Protein 4LOW (pdb70)

InterPro domains:
  IPR001533 Pterin 4 alpha carbinolamine dehydratase [PF01329] (6-83)
  IPR036428 Pterin 4 alpha carbinolamine dehydratase superfamily [G3DSA:3.30.1360.20] (1-88)
  IPR036428 Pterin 4 alpha carbinolamine dehydratase superfamily [SSF55248] (7-84)

Solvent-accessible surface area: 9037 Å² total; per-residue (Å²): 198,91,111,24,133,78,99,34,150,103,58,51,202,103,43,40,3,54,3,111,0,30,17,56,41,65,73,100,1,24,63,6,9,75,32,2,14,57,12,4,94,140,38,55,62,60,10,81,28,10,46,20,8,52,56,59,0,12,0,22,8,69,34,105,106,29,22,132,62,10,101,56,6,4,58,113,0,21,50,69,15,70,22,152,208,116,170,73,69,93,38,136,125,74,45,103,108,60,53,30,39,12,128,9,73,36,69,42,52,69,99,1,25,61,11,6,74,37,2,15,54,10,4,87,123,45,54,76,63,10,98,32,12,29,17,5,56,58,45,0,24,0,20,10,62,53,124,70,143,54,23,150,59,10,5,59,113,0,16,74,76,41,84

B-factor: mean 32.36, std 14.49, range [13.88, 174.0]

CATH classification: 3.30.1360.20

Nearest PDB structures (foldseek):
  4low-assembly1_A  TM=1.012E+00  e=1.064E-17  Thiomonas intermedia K12
  4low-assembly1_B  TM=9.644E-01  e=1.861E-14  Thiomonas intermedia K12
  3tvi-assembly4_H  TM=6.546E-01  e=4.244E-02  Clostridium acetobutylicum
  3tvi-assembly2_C  TM=6.840E-01  e=8.316E-02  Clostridium acetobutylicum
  3ab4-assembly1_B  TM=6.195E-01  e=6.354E-02  Corynebacterium glutamicum

Foldseek 3Di:
DFDLADAFDWDDDQTKTKDKDFADFLVLVVQLVVVLVVLCVVLVADFPDWDDDSTMIMTIHGPCVVDDVRVVSVVVSSVSNPHD/DDDFDAFDWDDPQTKTKDKAWADFQVLVVVLVVVLVVLCVVVVQDFPDWDDDSTIIMTIHGDCPPVSVVNVVVSSVSSD

Structure (mmCIF, N/CA/C/O backbone):
data_4LOW
#
_entry.id   4LOW
#
_cell.length_a   51.110
_cell.length_b   51.110
_cell.length_c   60.880
_cell.angle_alpha   90.000
_cell.angle_beta   90.000
_cell.angle_gamma   90.000
#
_symmetry.space_group_name_H-M   'P 41'
#
loop_
_entity.id
_entity.type
_entity.pdbx_description
1 polymer acRAF
2 non-polymer 'FORMIC ACID'
3 non-polymer 'NICKEL (II) ION'
4 water water
#
loop_
_atom_site.group_PDB
_atom_site.id
_atom_site.type_symbol
_atom_site.label_atom_id
_atom_site.label_alt_id
_atom_site.label_comp_id
_atom_site.label_asym_id
_atom_site.label_entity_id
_atom_site.label_seq_id
_atom_site.pdbx_PDB_ins_code
_atom_site.Cartn_x
_atom_site.Cartn_y
_atom_site.Cartn_z
_atom_site.occupancy
_atom_site.B_iso_or_equiv
_atom_site.auth_seq_id
_atom_site.auth_comp_id
_atom_site.auth_asym_id
_atom_site.auth_atom_id
_atom_site.pdbx_PDB_model_num
ATOM 1 N N . HIS A 1 2 ? 16.615 36.408 70.609 0.50 27.08 3 HIS A N 1
ATOM 2 C CA . HIS A 1 2 ? 16.088 35.100 70.978 0.50 25.20 3 HIS A CA 1
ATOM 3 C C . HIS A 1 2 ? 15.298 34.492 69.836 0.50 26.62 3 HIS A C 1
ATOM 4 O O . HIS A 1 2 ? 14.720 35.219 69.031 0.50 25.37 3 HIS A O 1
ATOM 11 N N . HIS A 1 3 ? 15.254 33.161 69.802 0.50 25.15 4 HIS A N 1
ATOM 12 C CA . HIS A 1 3 ? 14.456 32.402 68.861 0.50 24.75 4 HIS A CA 1
ATOM 13 C C . HIS A 1 3 ? 13.127 32.133 69.539 0.50 25.14 4 HIS A C 1
ATOM 14 O O . HIS A 1 3 ? 13.033 32.239 70.766 0.50 26.61 4 HIS A O 1
ATOM 21 N N . HIS A 1 4 ? 12.098 31.822 68.756 0.50 19.98 5 HIS A N 1
ATOM 22 C CA . HIS A 1 4 ? 10.761 31.574 69.291 0.50 20.79 5 HIS A CA 1
ATOM 23 C C . HIS A 1 4 ? 10.460 30.095 69.299 0.50 23.24 5 HIS A C 1
ATOM 24 O O . HIS A 1 4 ? 10.647 29.418 68.287 0.50 21.09 5 HIS A O 1
ATOM 31 N N . HIS A 1 5 ? 10.003 29.576 70.451 0.50 22.79 6 HIS A N 1
ATOM 32 C CA . HIS A 1 5 ? 9.737 28.143 70.602 1.00 26.34 6 HIS A CA 1
ATOM 33 C C . HIS A 1 5 ? 8.275 27.840 70.924 1.00 31.29 6 HIS A C 1
ATOM 34 O O . HIS A 1 5 ? 7.940 26.703 71.276 1.00 30.14 6 HIS A O 1
ATOM 41 N N . HIS A 1 6 ? 7.412 28.844 70.811 1.00 29.81 7 HIS A N 1
ATOM 42 C CA . HIS A 1 6 ? 5.972 28.711 71.111 1.00 29.36 7 HIS A CA 1
ATOM 43 C C . HIS A 1 6 ? 5.084 28.439 69.906 1.00 32.32 7 HIS A C 1
ATOM 44 O O . HIS A 1 6 ? 3.855 28.425 70.063 1.00 31.45 7 HIS A O 1
ATOM 51 N N . HIS A 1 7 ? 5.673 28.236 68.711 1.00 28.72 8 HIS A N 1
ATOM 52 C CA A HIS A 1 7 ? 4.910 27.954 67.509 0.50 27.08 8 HIS A CA 1
ATOM 53 C CA B HIS A 1 7 ? 4.869 27.961 67.522 0.50 29.12 8 HIS A CA 1
ATOM 54 C C . HIS A 1 7 ? 4.236 26.593 67.636 1.00 29.62 8 HIS A C 1
ATOM 55 O O . HIS A 1 7 ? 4.671 25.761 68.430 1.00 29.73 8 HIS A O 1
ATOM 68 N N . SER A 1 8 ? 3.167 26.373 66.918 1.00 29.16 9 SER A N 1
ATOM 69 C CA . SER A 1 8 ? 2.480 25.110 67.040 1.00 28.96 9 SER A CA 1
ATOM 70 C C . SER A 1 8 ? 3.241 24.000 66.380 1.00 27.26 9 SER A C 1
ATOM 71 O O . SER A 1 8 ? 3.929 24.218 65.396 1.00 28.66 9 SER A O 1
ATOM 74 N N . TRP A 1 9 ? 3.052 22.785 66.886 1.00 23.87 10 TRP A N 1
ATOM 75 C CA . TRP A 1 9 ? 3.559 21.611 66.226 1.00 21.60 10 TRP A CA 1
ATOM 76 C C . TRP A 1 9 ? 2.712 21.441 64.965 1.00 24.41 10 TRP A C 1
ATOM 77 O O . TRP A 1 9 ? 1.488 21.718 64.990 1.00 25.93 10 TRP A O 1
ATOM 88 N N . ARG A 1 10 ? 3.318 21.003 63.893 1.00 22.30 11 ARG A N 1
ATOM 89 C CA . ARG A 1 10 ? 2.660 20.821 62.609 1.00 23.60 11 ARG A CA 1
ATOM 90 C C . ARG A 1 10 ? 2.157 19.391 62.489 1.00 25.45 11 ARG A C 1
ATOM 91 O O . ARG A 1 10 ? 2.911 18.445 62.712 1.00 25.06 11 ARG A O 1
ATOM 99 N N . GLU A 1 11 ? 0.894 19.216 62.095 1.00 26.15 12 GLU A N 1
ATOM 100 C CA . GLU A 1 11 ? 0.371 17.880 61.854 1.00 28.51 12 GLU A CA 1
ATOM 101 C C . GLU A 1 11 ? 0.600 17.591 60.369 1.00 34.02 12 GLU A C 1
ATOM 102 O O . GLU A 1 11 ? 0.200 18.401 59.517 1.00 36.29 12 GLU A O 1
ATOM 108 N N . GLN A 1 12 ? 1.319 16.506 60.054 1.00 30.20 13 GLN A N 1
ATOM 109 C CA . GLN A 1 12 ? 1.704 16.160 58.683 1.00 29.35 13 GLN A CA 1
ATOM 110 C C . GLN A 1 12 ? 1.851 14.652 58.450 1.00 34.84 13 GLN A C 1
ATOM 111 O O . GLN A 1 12 ? 2.078 13.909 59.393 1.00 32.14 13 GLN A O 1
ATOM 117 N N . GLY A 1 13 ? 1.711 14.218 57.196 1.00 36.04 14 GLY A N 1
ATOM 118 C CA . GLY A 1 13 ? 1.881 12.814 56.828 1.00 37.50 14 GLY A CA 1
ATOM 119 C C . GLY A 1 13 ? 0.633 11.960 56.841 1.00 43.93 14 GLY A C 1
ATOM 120 O O . GLY A 1 13 ? -0.347 12.307 57.510 1.00 39.90 14 GLY A O 1
ATOM 121 N N . LYS A 1 14 ? 0.680 10.825 56.079 1.00 48.37 15 LYS A N 1
ATOM 122 C CA . LYS A 1 14 ? -0.389 9.825 55.893 1.00 51.29 15 LYS A CA 1
ATOM 123 C C . LYS A 1 14 ? -0.844 9.309 57.266 1.00 56.23 15 LYS A C 1
ATOM 124 O O . LYS A 1 14 ? -1.821 9.894 57.747 1.00 57.90 15 LYS A O 1
ATOM 130 N N . PRO A 1 15 ? -0.174 8.363 57.998 1.00 50.33 16 PRO A N 1
ATOM 131 C CA . PRO A 1 15 ? -0.569 8.166 59.405 1.00 48.36 16 PRO A CA 1
ATOM 132 C C . PRO A 1 15 ? -0.029 9.453 60.064 1.00 45.04 16 PRO A C 1
ATOM 133 O O . PRO A 1 15 ? 1.147 9.788 59.856 1.00 43.99 16 PRO A O 1
ATOM 137 N N . PRO A 1 16 ? -0.909 10.275 60.678 1.00 39.30 17 PRO A N 1
ATOM 138 C CA . PRO A 1 16 ? -0.473 11.583 61.179 1.00 37.29 17 PRO A CA 1
ATOM 139 C C . PRO A 1 16 ? 0.720 11.580 62.105 1.00 33.78 17 PRO A C 1
ATOM 140 O O . PRO A 1 16 ? 0.898 10.675 62.913 1.00 33.07 17 PRO A O 1
ATOM 144 N N A MET A 1 17 ? 1.556 12.606 61.968 0.50 26.08 18 MET A N 1
ATOM 145 N N B MET A 1 17 ? 1.565 12.611 61.956 0.50 31.07 18 MET A N 1
ATOM 146 C CA A MET A 1 17 ? 2.707 12.820 62.832 0.50 22.32 18 MET A CA 1
ATOM 147 C CA B MET A 1 17 ? 2.753 12.834 62.773 0.50 30.05 18 MET A CA 1
ATOM 148 C C A MET A 1 17 ? 2.630 14.245 63.302 0.50 22.99 18 MET A C 1
ATOM 149 C C B MET A 1 17 ? 2.793 14.280 63.202 0.50 27.79 18 MET A C 1
ATOM 150 O O A MET A 1 17 ? 1.904 15.050 62.702 0.50 22.62 18 MET A O 1
ATOM 151 O O B MET A 1 17 ? 2.355 15.152 62.449 0.50 27.50 18 MET A O 1
ATOM 160 N N . LEU A 1 18 ? 3.332 14.545 64.400 1.00 21.76 19 LEU A N 1
ATOM 161 C CA . LEU A 1 18 ? 3.493 15.931 64.838 1.00 21.36 19 LEU A CA 1
ATOM 162 C C . LEU A 1 18 ? 4.957 16.291 64.549 1.00 22.38 19 LEU A C 1
ATOM 163 O O . LEU A 1 18 ? 5.860 15.519 64.883 1.00 22.19 19 LEU A O 1
ATOM 168 N N . PHE A 1 19 ? 5.207 17.471 63.961 1.00 19.77 20 PHE A N 1
ATOM 169 C CA . PHE A 1 19 ? 6.553 17.859 63.580 1.00 18.99 20 PHE A CA 1
ATOM 170 C C . PHE A 1 19 ? 6.826 19.250 64.153 1.00 19.74 20 PHE A C 1
ATOM 171 O O . PHE A 1 19 ? 5.969 20.147 64.034 1.00 19.87 20 PHE A O 1
ATOM 179 N N . LYS A 1 20 ? 8.049 19.489 64.673 1.00 17.96 21 LYS A N 1
ATOM 180 C CA . LYS A 1 20 ? 8.3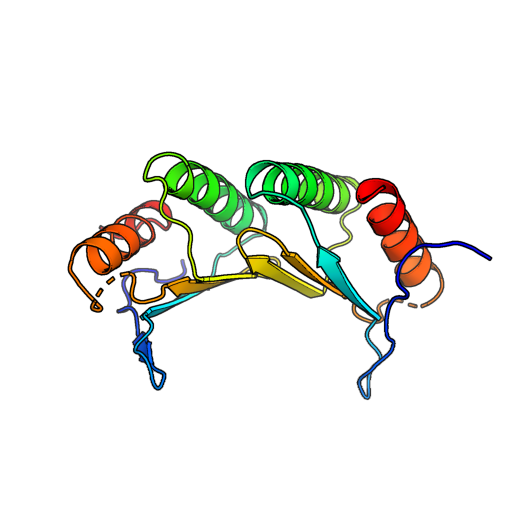93 20.857 65.012 1.00 17.80 21 LYS A CA 1
ATOM 181 C C . LYS A 1 20 ? 9.883 21.036 64.926 1.00 17.74 21 LYS A C 1
ATOM 182 O O . LYS A 1 20 ? 10.663 20.175 65.327 1.00 17.53 21 LYS A O 1
ATOM 188 N N . ARG A 1 21 ? 10.283 22.212 64.450 1.00 17.05 22 ARG A N 1
ATOM 189 C CA . ARG A 1 21 ? 11.692 22.638 64.418 1.00 17.24 22 ARG A CA 1
ATOM 190 C C . ARG A 1 21 ? 11.963 23.653 65.512 1.00 17.32 22 ARG A C 1
ATOM 191 O O . ARG A 1 21 ? 11.203 24.629 65.681 1.00 18.21 22 ARG A O 1
ATOM 199 N N . PHE A 1 22 ? 13.018 23.441 66.243 1.00 17.18 23 PHE A N 1
ATOM 200 C CA . PHE A 1 22 ? 13.468 24.356 67.283 1.00 17.44 23 PHE A CA 1
ATOM 201 C C . PHE A 1 22 ? 14.802 24.906 66.860 1.00 18.59 23 PHE A C 1
ATOM 202 O O . PHE A 1 22 ? 15.699 24.126 66.557 1.00 19.17 23 PHE A O 1
ATOM 210 N N . ALA A 1 23 ? 15.013 26.207 66.927 1.00 17.89 24 ALA A N 1
ATOM 211 C CA . ALA A 1 23 ? 16.309 26.795 66.570 1.00 19.30 24 ALA A CA 1
ATOM 212 C C . ALA A 1 23 ? 16.864 27.531 67.784 1.00 19.68 24 ALA A C 1
ATOM 213 O O . ALA A 1 23 ? 16.110 28.082 68.601 1.00 20.83 24 ALA A O 1
ATOM 215 N N . PHE A 1 24 ? 18.190 27.517 67.920 1.00 18.65 25 PHE A N 1
ATOM 216 C CA . PHE A 1 24 ? 18.879 28.057 69.082 1.00 20.11 25 PHE A CA 1
ATOM 217 C C . PHE A 1 24 ? 20.004 28.980 68.655 1.00 22.64 25 PHE A C 1
ATOM 218 O O . PHE A 1 24 ? 20.496 28.877 67.543 1.00 22.90 25 PHE A O 1
ATOM 226 N N . GLY A 1 25 ? 20.438 29.842 69.569 1.00 22.90 26 GLY A N 1
ATOM 227 C CA . GLY A 1 25 ? 21.483 30.797 69.255 1.00 23.15 26 GLY A CA 1
ATOM 228 C C . GLY A 1 25 ? 22.893 30.267 69.288 1.00 24.86 26 GLY A C 1
ATOM 229 O O . GLY A 1 25 ? 23.799 31.009 68.926 1.00 26.73 26 GLY A O 1
ATOM 230 N N . SER A 1 26 ? 23.131 29.066 69.805 1.00 23.62 27 SER A N 1
ATOM 231 C CA . SER A 1 26 ? 24.467 28.533 69.955 1.00 23.04 27 SER A CA 1
ATOM 232 C C . SER A 1 26 ? 24.423 27.045 70.104 1.00 22.45 27 SER A C 1
ATOM 233 O O . SER A 1 26 ? 23.389 26.503 70.504 1.00 21.59 27 SER A O 1
ATOM 236 N N . TYR A 1 27 ? 25.580 26.438 69.932 1.00 22.11 28 TYR A N 1
ATOM 237 C CA . TYR A 1 27 ? 25.722 25.002 70.188 1.00 20.71 28 TYR A CA 1
ATOM 238 C C . TYR A 1 27 ? 25.376 24.685 71.643 1.00 20.16 28 TYR A C 1
ATOM 239 O O . TYR A 1 27 ? 24.684 23.704 71.896 1.00 19.69 28 TYR A O 1
ATOM 248 N N . ALA A 1 28 ? 25.841 25.484 72.593 1.00 21.71 29 ALA A N 1
ATOM 249 C CA . ALA A 1 28 ? 25.570 25.195 74.008 1.00 21.99 29 ALA A CA 1
ATOM 250 C C . ALA A 1 28 ? 24.091 25.073 74.264 1.00 22.26 29 ALA A C 1
ATOM 251 O O . ALA A 1 28 ? 23.663 24.184 74.999 1.00 20.55 29 ALA A O 1
ATOM 253 N N . GLN A 1 29 ? 23.289 25.954 73.673 1.00 20.52 30 GLN A N 1
ATOM 254 C CA . GLN A 1 29 ? 21.853 25.942 73.907 1.00 19.77 30 GLN A CA 1
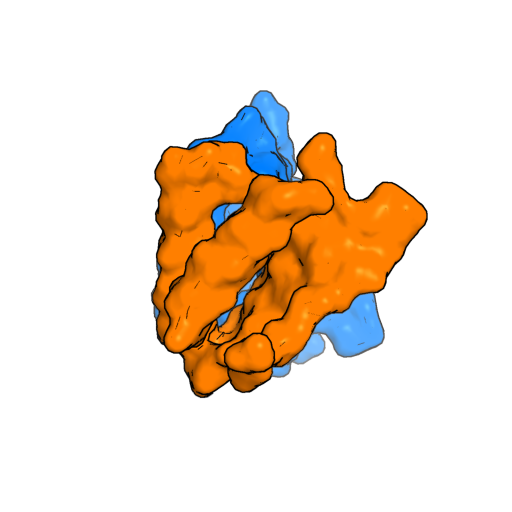ATOM 255 C C . GLN A 1 29 ? 21.199 24.738 73.230 1.00 19.13 30 GLN A C 1
ATOM 256 O O . GLN A 1 29 ? 20.339 24.062 73.805 1.00 18.93 30 GLN A O 1
ATOM 262 N N . THR A 1 30 ? 21.639 24.445 71.997 1.00 17.67 31 THR A N 1
ATOM 263 C CA . THR A 1 30 ? 21.101 23.275 71.279 1.00 18.06 31 THR A CA 1
ATOM 264 C C . THR A 1 30 ? 21.437 21.987 72.032 1.00 18.51 31 THR A C 1
ATOM 265 O O . THR A 1 30 ? 20.588 21.118 72.204 1.00 17.82 31 THR A O 1
ATOM 269 N N . ARG A 1 31 ? 22.676 21.900 72.541 1.00 18.46 32 ARG A N 1
ATOM 270 C CA . ARG A 1 31 ? 23.113 20.694 73.248 1.00 17.51 32 ARG A CA 1
ATOM 271 C C . ARG A 1 31 ? 22.379 20.526 74.568 1.00 17.92 32 ARG A C 1
ATOM 272 O O . ARG A 1 31 ? 22.028 19.402 74.933 1.00 17.77 32 ARG A O 1
ATOM 280 N N . ALA A 1 32 ? 22.142 21.632 75.286 1.00 18.12 33 ALA A N 1
ATOM 281 C CA . ALA A 1 32 ? 21.394 21.527 76.549 1.00 18.04 33 ALA A CA 1
ATOM 282 C C . ALA A 1 32 ? 19.996 21.026 76.243 1.00 18.19 33 ALA A C 1
ATOM 283 O O . ALA A 1 32 ? 19.489 20.171 76.958 1.00 18.42 33 ALA A O 1
ATOM 285 N N . PHE A 1 33 ? 19.384 21.508 75.173 1.00 17.86 34 PHE A N 1
ATOM 286 C CA . PHE A 1 33 ? 18.040 21.036 74.807 1.00 17.64 34 PHE A CA 1
ATOM 287 C C . PHE A 1 33 ? 18.075 19.537 74.436 1.00 18.08 34 PHE A C 1
ATOM 288 O O . PHE A 1 33 ? 17.224 18.768 74.870 1.00 17.61 34 PHE A O 1
ATOM 296 N N . LEU A 1 34 ? 19.073 19.121 73.630 1.00 18.11 35 LEU A N 1
ATOM 297 C CA . LEU A 1 34 ? 19.186 17.709 73.268 1.00 17.41 35 LEU A CA 1
ATOM 298 C C . LEU A 1 34 ? 19.383 16.803 74.487 1.00 17.77 35 LEU A C 1
ATOM 299 O O . LEU A 1 34 ? 18.775 15.721 74.583 1.00 18.51 35 LEU A O 1
ATOM 304 N N . ASP A 1 35 ? 20.249 17.223 75.424 1.00 17.71 36 ASP A N 1
ATOM 305 C CA . ASP A 1 35 ? 20.428 16.416 76.630 1.00 18.55 36 ASP A CA 1
ATOM 306 C C . ASP A 1 35 ? 19.145 16.358 77.472 1.00 19.71 36 ASP A C 1
ATOM 307 O O . ASP A 1 35 ? 18.798 15.296 78.021 1.00 20.43 36 ASP A O 1
ATOM 312 N N . ALA A 1 36 ? 18.404 17.483 77.541 1.00 18.77 37 ALA A N 1
ATOM 313 C CA . ALA A 1 36 ? 17.147 17.492 78.297 1.00 19.39 37 ALA A CA 1
ATOM 314 C C . ALA A 1 36 ? 16.069 16.624 77.600 1.00 19.75 37 ALA A C 1
ATOM 315 O O . ALA A 1 36 ? 15.283 15.913 78.247 1.00 19.57 37 ALA A O 1
ATOM 317 N N . LEU A 1 37 ? 16.074 16.590 76.283 1.00 19.12 38 LEU A N 1
ATOM 318 C CA . LEU A 1 37 ? 15.137 15.791 75.516 1.00 19.65 38 LEU A CA 1
ATOM 319 C C . LEU A 1 37 ? 15.409 14.319 75.776 1.00 20.66 38 LEU A C 1
ATOM 320 O O . LEU A 1 37 ? 14.431 13.538 75.931 1.00 22.66 38 LEU A O 1
ATOM 325 N N . ALA A 1 38 ? 16.667 13.901 75.850 1.00 20.75 39 ALA A N 1
ATOM 326 C CA . ALA A 1 38 ? 16.962 12.513 76.152 1.00 21.37 39 ALA A CA 1
ATOM 327 C C . ALA A 1 38 ? 16.424 12.182 77.549 1.00 22.57 39 ALA A C 1
ATOM 328 O O . ALA A 1 38 ? 15.771 11.132 77.714 1.00 24.97 39 ALA A O 1
ATOM 330 N N . ALA A 1 39 ? 16.622 13.070 78.542 1.00 22.32 40 ALA A N 1
ATOM 331 C CA . ALA A 1 39 ? 16.118 12.819 79.885 1.00 22.49 40 ALA A CA 1
ATOM 332 C C . ALA A 1 39 ? 14.599 12.687 79.888 1.00 24.69 40 ALA A C 1
ATOM 333 O O . ALA A 1 39 ? 14.059 11.800 80.568 1.00 24.37 40 ALA A O 1
ATOM 335 N N . LEU A 1 40 ? 13.909 13.522 79.118 1.00 22.27 41 LEU A N 1
ATOM 336 C CA . LEU A 1 40 ? 12.455 13.4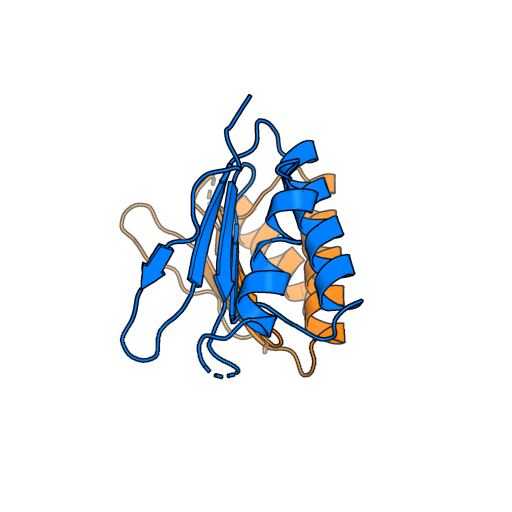63 79.018 1.00 21.68 41 LEU A CA 1
ATOM 337 C C . LEU A 1 40 ? 11.970 12.126 78.447 1.00 24.96 41 LEU A C 1
ATOM 338 O O . LEU A 1 40 ? 11.001 11.551 78.963 1.00 25.47 41 LEU A O 1
ATOM 343 N N . SER A 1 41 ? 12.596 11.637 77.399 1.00 24.59 42 SER A N 1
ATOM 344 C CA . SER A 1 41 ? 12.225 10.379 76.762 1.00 25.58 42 SER A CA 1
ATOM 345 C C . SER A 1 41 ? 12.377 9.230 77.696 1.00 28.96 42 SER A C 1
ATOM 346 O O . SER A 1 41 ? 11.536 8.310 77.728 1.00 29.48 42 SER A O 1
ATOM 349 N N . GLU A 1 42 ? 13.430 9.263 78.501 1.00 26.01 43 GLU A N 1
ATOM 350 C CA . GLU A 1 42 ? 13.674 8.196 79.470 1.00 27.49 43 GLU A CA 1
ATOM 351 C C . GLU A 1 42 ? 12.654 8.278 80.610 1.00 31.12 43 GLU A C 1
ATOM 352 O O . GLU A 1 42 ? 12.155 7.235 81.054 1.00 31.31 43 GLU A O 1
ATOM 358 N N . GLU A 1 43 ? 12.319 9.504 81.061 1.00 27.61 44 GLU A N 1
ATOM 359 C CA A GLU A 1 43 ? 11.345 9.742 82.130 0.50 27.12 44 GLU A CA 1
ATOM 360 C CA B GLU A 1 43 ? 11.370 9.690 82.162 0.50 27.58 44 GLU A CA 1
ATOM 361 C C . GLU A 1 43 ? 9.973 9.189 81.782 1.00 31.89 44 GLU A C 1
ATOM 362 O O . GLU A 1 43 ? 9.281 8.611 82.632 1.00 32.27 44 GLU A O 1
ATOM 373 N N . THR A 1 44 ? 9.554 9.423 80.554 1.00 28.79 45 THR A N 1
ATOM 374 C CA . THR A 1 44 ? 8.230 9.061 80.039 1.00 29.43 45 THR A CA 1
ATOM 375 C C . THR A 1 44 ? 8.171 7.689 79.388 1.00 34.54 45 THR A C 1
ATOM 376 O O . THR A 1 44 ? 7.072 7.138 79.242 1.00 34.20 45 THR A O 1
ATOM 380 N N . GLY A 1 45 ? 9.327 7.175 78.952 1.00 31.92 46 GLY A N 1
ATOM 381 C CA . GLY A 1 45 ? 9.402 5.935 78.180 1.00 32.72 46 GLY A CA 1
ATOM 382 C C . GLY A 1 45 ? 8.869 6.185 76.772 1.00 36.56 46 GLY A C 1
ATOM 383 O O . GLY A 1 45 ? 8.610 5.236 76.020 1.00 38.93 46 GLY A O 1
ATOM 384 N N . GLN A 1 46 ? 8.707 7.482 76.390 1.00 29.91 47 GLN A N 1
ATOM 385 C CA . GLN A 1 46 ? 8.183 7.880 75.085 1.00 28.73 47 GLN A CA 1
ATOM 386 C C . GLN A 1 46 ? 9.345 8.424 74.303 1.00 32.34 47 GLN A C 1
ATOM 387 O O . GLN A 1 46 ? 10.093 9.263 74.796 1.00 33.08 47 GLN A O 1
ATOM 393 N N . HIS A 1 47 ? 9.487 7.941 73.090 1.00 28.34 48 HIS A N 1
ATOM 394 C CA . HIS A 1 47 ? 10.588 8.322 72.227 1.00 30.11 48 HIS A CA 1
ATOM 395 C C . HIS A 1 47 ? 10.063 8.871 70.916 1.00 30.34 48 HIS A C 1
ATOM 396 O O . HIS A 1 47 ? 9.314 8.176 70.218 1.00 31.98 48 HIS A O 1
ATOM 403 N N . PRO A 1 48 ? 10.519 10.060 70.484 1.00 25.01 49 PRO A N 1
ATOM 404 C CA . PRO A 1 48 ? 10.141 10.533 69.149 1.00 22.27 49 PRO A CA 1
ATOM 405 C C . PRO A 1 48 ? 10.447 9.494 68.063 1.00 24.64 49 PRO A C 1
ATOM 406 O O . PRO A 1 48 ? 11.408 8.709 68.188 1.00 26.69 49 PRO A O 1
ATOM 410 N N . GLN A 1 49 ? 9.687 9.552 66.976 1.00 21.94 50 GLN A N 1
ATOM 411 C CA . GLN A 1 49 ? 9.951 8.743 65.792 1.00 22.26 50 GLN A CA 1
ATOM 412 C C . GLN A 1 49 ? 11.366 9.093 65.278 1.00 22.91 50 GLN A C 1
ATOM 413 O O . GLN A 1 49 ? 12.149 8.202 64.924 1.00 24.38 50 GLN 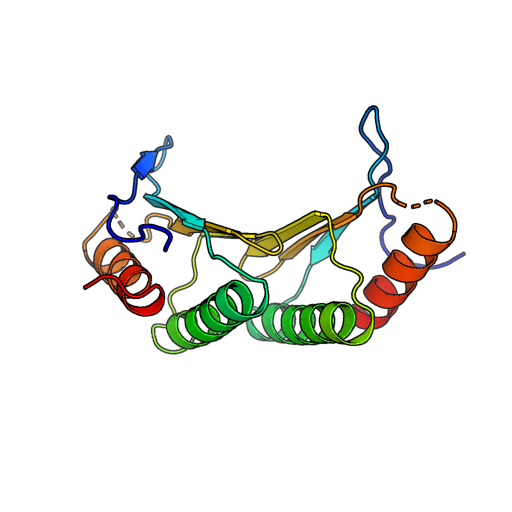A O 1
ATOM 419 N N . ASN A 1 50 ? 11.702 10.393 65.276 1.00 20.22 51 ASN A N 1
ATOM 420 C CA . ASN A 1 50 ? 13.010 10.789 64.803 1.00 20.65 51 ASN A CA 1
ATOM 421 C C . ASN A 1 50 ? 13.368 12.149 65.342 1.00 19.86 51 ASN A C 1
ATOM 422 O O . ASN A 1 50 ? 12.487 12.997 65.513 1.00 19.70 51 ASN A O 1
ATOM 427 N N . ILE A 1 51 ? 14.648 12.351 65.664 1.00 18.51 52 ILE A N 1
ATOM 428 C CA . ILE A 1 51 ? 15.220 13.628 66.095 1.00 17.10 52 ILE A CA 1
ATOM 429 C C . ILE A 1 51 ? 16.329 13.914 65.111 1.00 18.18 52 ILE A C 1
ATOM 430 O O . ILE A 1 51 ? 17.204 13.073 64.888 1.00 18.95 52 ILE A O 1
ATOM 435 N N . ASN A 1 52 ? 16.320 15.085 64.490 1.00 17.67 53 ASN A N 1
ATOM 436 C CA . ASN A 1 52 ? 17.181 15.424 63.385 1.00 17.72 53 ASN A CA 1
ATOM 437 C C . ASN A 1 52 ? 17.813 16.759 63.650 1.00 18.25 53 ASN A C 1
ATOM 438 O O . ASN A 1 52 ? 17.062 17.739 63.698 1.00 19.22 53 ASN A O 1
ATOM 443 N N . PHE A 1 53 ? 19.137 16.831 63.851 1.00 17.02 54 PHE A N 1
ATOM 444 C CA . PHE A 1 53 ? 19.723 18.056 64.329 1.00 17.39 54 PHE A CA 1
ATOM 445 C C . PHE A 1 53 ? 20.993 18.437 63.686 1.00 17.68 54 PHE A C 1
ATOM 446 O O . PHE A 1 53 ? 21.716 17.616 63.131 1.00 19.34 54 PHE A O 1
ATOM 454 N N . GLY A 1 54 ? 21.311 19.712 63.846 1.00 17.76 55 GLY A N 1
ATOM 455 C CA . GLY A 1 54 ? 22.586 20.315 63.495 1.00 19.57 55 GLY A CA 1
ATOM 456 C C . GLY A 1 54 ? 23.129 21.037 64.708 1.00 21.55 55 GLY A C 1
ATOM 457 O O . GLY A 1 54 ? 22.796 20.713 65.854 1.00 21.02 55 GLY A O 1
ATOM 458 N N . THR A 1 55 ? 24.017 22.010 64.484 1.00 20.61 56 THR A N 1
ATOM 459 C CA . THR A 1 55 ? 24.591 22.713 65.660 1.00 20.68 56 THR A CA 1
ATOM 460 C C . THR A 1 55 ? 23.651 23.724 66.269 1.00 21.05 56 THR A C 1
ATOM 461 O O . THR A 1 55 ? 23.805 24.057 67.444 1.00 22.80 56 THR A O 1
ATOM 465 N N . THR A 1 56 ? 22.681 24.225 65.504 1.00 18.66 57 THR A N 1
ATOM 466 C CA . THR A 1 56 ? 21.815 25.336 65.952 1.00 19.43 57 THR A CA 1
ATOM 467 C C . THR A 1 56 ? 20.338 25.031 65.792 1.00 18.47 57 THR A C 1
ATOM 468 O O . THR A 1 56 ? 19.503 25.919 65.985 1.00 19.02 57 THR A O 1
ATOM 472 N N . TYR A 1 57 ? 19.960 23.765 65.555 1.00 18.19 58 TYR A N 1
ATOM 473 C CA . TYR A 1 57 ? 18.553 23.468 65.377 1.00 17.94 58 TYR A CA 1
ATOM 474 C C . TYR A 1 57 ? 18.290 22.003 65.621 1.00 17.05 58 TYR A C 1
ATOM 475 O O . TYR A 1 57 ? 19.209 21.158 65.469 1.00 17.98 58 TYR A O 1
ATOM 484 N N . VAL A 1 58 ? 17.045 21.696 65.957 1.00 16.72 59 VAL A N 1
ATOM 485 C CA . VAL A 1 58 ? 16.618 20.328 66.225 1.00 16.46 59 VAL A CA 1
ATOM 486 C C . VAL A 1 58 ? 15.217 20.175 65.667 1.00 17.27 59 VAL A C 1
ATOM 487 O O . VAL A 1 58 ? 14.318 20.956 66.017 1.00 17.74 59 VAL A O 1
ATOM 491 N N . ASN A 1 59 ? 15.014 19.191 64.800 1.00 17.27 60 ASN A N 1
ATOM 492 C CA . ASN A 1 59 ? 13.729 18.891 64.199 1.00 16.67 60 ASN A CA 1
ATOM 493 C C . ASN A 1 59 ? 13.188 17.611 64.818 1.00 18.53 60 ASN A C 1
ATOM 494 O O . ASN A 1 59 ? 13.875 16.581 64.786 1.00 19.24 60 ASN A O 1
ATOM 499 N N . ILE A 1 60 ? 11.997 17.644 65.399 1.00 17.79 61 ILE A N 1
ATOM 500 C CA . ILE A 1 60 ? 11.460 16.479 66.081 1.00 17.39 61 ILE A CA 1
ATOM 501 C C . ILE A 1 60 ? 10.184 16.008 65.425 1.00 18.49 61 ILE A C 1
ATOM 502 O O . ILE A 1 60 ? 9.304 16.805 65.100 1.00 18.95 61 ILE A O 1
ATOM 507 N N . THR A 1 61 ? 10.068 14.685 65.249 1.00 18.81 62 THR A N 1
ATOM 508 C CA . THR A 1 61 ? 8.890 14.066 64.675 1.00 19.53 62 THR A CA 1
ATOM 509 C C . THR A 1 61 ? 8.306 13.101 65.676 1.00 20.92 62 THR A C 1
ATOM 510 O O . THR A 1 61 ? 9.027 12.217 66.148 1.00 21.00 62 THR A O 1
ATOM 514 N N . LEU A 1 62 ? 7.009 13.241 65.999 1.00 21.15 63 LEU A N 1
ATOM 515 C CA . LEU A 1 62 ? 6.357 12.347 66.945 1.00 20.99 63 LEU A CA 1
ATOM 516 C C . LEU A 1 62 ? 5.331 11.553 66.174 1.00 25.33 63 LEU A C 1
ATOM 517 O O . LEU A 1 62 ? 4.581 12.122 65.382 1.00 24.81 63 LEU A O 1
ATOM 522 N N . ASP A 1 63 ? 5.268 10.239 66.422 1.00 25.37 64 ASP A N 1
ATOM 523 C CA . ASP A 1 63 ? 4.311 9.399 65.714 1.00 27.38 64 ASP A CA 1
ATOM 524 C C . ASP A 1 63 ? 3.181 9.031 66.601 1.00 32.12 64 ASP A C 1
ATOM 525 O O . ASP A 1 63 ? 3.301 9.141 67.821 1.00 32.05 64 ASP A O 1
ATOM 530 N N . ALA A 1 64 ? 2.064 8.603 65.970 1.00 31.24 65 ALA A N 1
ATOM 531 C CA . ALA A 1 64 ? 0.848 8.173 66.619 1.00 35.41 65 ALA A CA 1
ATOM 532 C C . ALA A 1 64 ? 1.118 6.851 67.330 1.00 44.43 65 ALA A C 1
ATOM 533 O O . ALA A 1 64 ? 1.713 5.941 66.737 1.00 44.44 65 ALA A O 1
ATOM 535 N N . ALA A 1 65 ? 0.717 6.771 68.615 1.00 43.86 66 ALA A N 1
ATOM 536 C CA . ALA A 1 65 ? 0.922 5.623 69.504 1.00 55.14 66 ALA A CA 1
ATOM 537 C C . ALA A 1 65 ? 0.281 4.328 69.007 1.00 85.73 66 ALA A C 1
ATOM 538 O O . ALA A 1 65 ? -0.862 4.338 68.563 1.00 53.07 66 ALA A O 1
ATOM 540 N N . THR A 1 69 ? -5.142 7.485 67.677 1.00 52.21 70 THR A N 1
ATOM 541 C CA . THR A 1 69 ? -3.999 8.407 67.743 1.00 50.03 70 THR A CA 1
ATOM 542 C C . THR A 1 69 ? -3.806 9.130 66.383 1.00 49.10 70 THR A C 1
ATOM 543 O O . THR A 1 69 ? -4.315 8.607 65.368 1.00 52.65 70 THR A O 1
ATOM 547 N N . LEU A 1 70 ? -3.228 10.359 66.329 1.00 38.92 71 LEU A N 1
ATOM 548 C CA . LEU A 1 70 ? -2.592 11.151 67.402 1.00 34.91 71 LEU A CA 1
ATOM 549 C C . LEU A 1 70 ? -3.553 11.465 68.541 1.00 37.16 71 LEU A C 1
ATOM 550 O O . LEU A 1 70 ? -4.705 11.817 68.300 1.00 40.40 71 LEU A O 1
ATOM 555 N N . GLY A 1 71 ? -3.071 11.296 69.763 1.00 30.55 72 GLY A N 1
ATOM 556 C CA . GLY A 1 71 ? -3.856 11.543 70.963 1.00 28.90 72 GLY A CA 1
ATOM 557 C C . GLY A 1 71 ? -3.159 12.483 71.918 1.00 27.92 72 GLY A C 1
ATOM 558 O O . GLY A 1 71 ? -2.105 13.070 71.620 1.00 25.91 72 GLY A O 1
ATOM 559 N N . GLU A 1 72 ? -3.731 12.579 73.100 1.00 27.03 73 GLU A N 1
ATOM 560 C CA . GLU A 1 72 ? -3.247 13.454 74.150 1.00 26.03 73 GLU A CA 1
ATOM 561 C C . GLU A 1 72 ? -1.932 13.050 74.760 1.00 28.26 73 GLU A C 1
ATOM 562 O O . GLU A 1 72 ? -1.223 13.925 75.239 1.00 26.02 73 GLU A O 1
ATOM 568 N N . ALA A 1 73 ? -1.556 11.743 74.711 1.00 27.16 74 ALA A N 1
ATOM 569 C CA . ALA A 1 73 ? -0.254 11.334 75.235 1.00 27.53 74 ALA A CA 1
ATOM 570 C C . ALA A 1 73 ? 0.846 11.947 74.360 1.00 29.32 74 ALA A C 1
ATOM 571 O O . ALA A 1 73 ? 1.830 12.465 74.891 1.00 26.62 74 ALA A O 1
ATOM 573 N N . GLU A 1 74 ? 0.651 11.958 73.015 1.00 26.58 75 GLU A N 1
ATOM 574 C CA . GLU A 1 74 ? 1.616 12.536 72.068 1.00 25.66 75 GLU A CA 1
ATOM 575 C C . GLU A 1 74 ? 1.647 14.050 72.197 1.00 23.96 75 GLU A C 1
ATOM 576 O O . GLU A 1 74 ? 2.719 14.644 72.244 1.00 22.24 75 GLU A O 1
ATOM 582 N N . ARG A 1 75 ? 0.454 14.668 72.364 1.00 23.08 76 ARG A N 1
ATOM 583 C CA . ARG A 1 75 ? 0.419 16.118 72.535 1.00 21.97 76 ARG A CA 1
ATOM 584 C C . ARG A 1 75 ? 1.024 16.534 73.870 1.00 21.27 76 ARG A C 1
ATOM 585 O O . ARG A 1 75 ? 1.632 17.604 73.953 1.00 21.41 76 ARG A O 1
ATOM 593 N N . ALA A 1 76 ? 0.846 15.715 74.927 1.00 22.33 77 ALA A N 1
ATOM 594 C CA . ALA A 1 76 ? 1.451 16.082 76.223 1.00 22.35 77 ALA A CA 1
ATOM 595 C C . ALA A 1 76 ? 2.973 15.989 76.149 1.00 22.35 77 ALA A C 1
ATOM 596 O O . ALA A 1 76 ? 3.672 16.830 76.727 1.00 21.28 77 ALA A O 1
ATOM 598 N N . PHE A 1 77 ? 3.484 15.007 75.383 1.00 22.62 78 PHE A N 1
ATOM 599 C CA . PHE A 1 77 ? 4.935 14.900 75.193 1.00 21.17 78 PHE A CA 1
ATOM 600 C C . PHE A 1 77 ? 5.464 16.135 74.460 1.00 21.82 78 PHE A C 1
ATOM 601 O O . PHE A 1 77 ? 6.424 16.772 74.890 1.00 20.58 78 PHE A O 1
ATOM 609 N N . ALA A 1 78 ? 4.750 16.527 73.396 1.00 20.45 79 ALA A N 1
ATOM 610 C CA . ALA A 1 78 ? 5.089 17.715 72.639 1.00 20.03 79 ALA A CA 1
ATOM 611 C C . ALA A 1 78 ? 5.137 18.964 73.530 1.00 20.01 79 ALA A C 1
ATOM 612 O O . ALA A 1 78 ? 6.066 19.767 73.435 1.00 19.01 79 ALA A O 1
ATOM 614 N N . ALA A 1 79 ? 4.163 19.128 74.433 1.00 20.33 80 ALA A N 1
ATOM 615 C CA . ALA A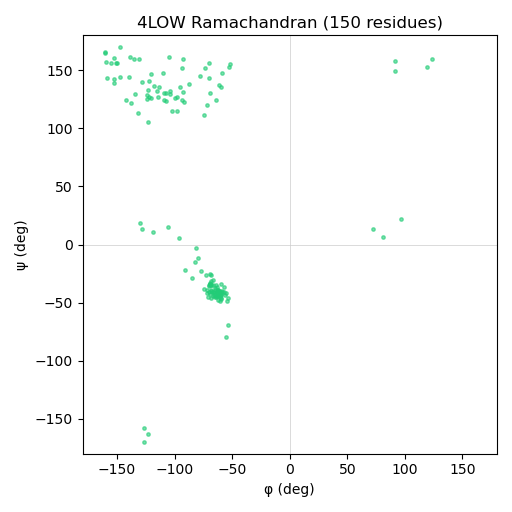 1 79 ? 4.155 20.283 75.311 1.00 20.42 80 ALA A CA 1
ATOM 616 C C . ALA A 1 79 ? 5.322 20.242 76.312 1.00 21.40 80 ALA A C 1
ATOM 617 O O . ALA A 1 79 ? 5.861 21.279 76.660 1.00 20.56 80 ALA A O 1
ATOM 619 N N A ARG A 1 80 ? 5.707 19.074 76.788 0.50 19.49 81 ARG A N 1
ATOM 620 N N B ARG A 1 80 ? 5.703 19.025 76.743 0.50 20.12 81 ARG A N 1
ATOM 621 C CA A ARG A 1 80 ? 6.865 19.045 77.685 0.50 19.48 81 ARG A CA 1
ATOM 622 C CA B ARG A 1 80 ? 6.856 18.782 77.624 0.50 20.24 81 ARG A CA 1
ATOM 623 C C A ARG A 1 80 ? 8.144 19.386 76.895 0.50 21.22 81 ARG A C 1
ATOM 624 C C B ARG A 1 80 ? 8.151 19.184 76.921 0.50 23.03 81 ARG A C 1
ATOM 625 O O A ARG A 1 80 ? 9.002 20.121 77.423 0.50 18.81 81 ARG A O 1
ATOM 626 O O B ARG A 1 80 ? 9.067 19.682 77.573 0.50 22.48 81 ARG A O 1
ATOM 641 N N . VAL A 1 81 ? 8.241 18.946 75.596 1.00 19.97 82 VAL A N 1
ATOM 642 C CA . VAL A 1 81 ? 9.398 19.333 74.772 1.00 18.97 82 VAL A CA 1
ATOM 643 C C . VAL A 1 81 ? 9.421 20.862 74.643 1.00 21.29 82 VAL A C 1
ATOM 644 O O . VAL A 1 81 ? 10.476 21.486 74.852 1.00 21.18 82 VAL A O 1
ATOM 648 N N . ASP A 1 82 ? 8.250 21.505 74.386 1.00 20.76 83 ASP A N 1
ATOM 649 C CA . ASP A 1 82 ? 8.202 22.967 74.318 1.00 21.25 83 ASP A CA 1
ATOM 650 C C . ASP A 1 82 ? 8.711 23.601 75.621 1.00 23.11 83 ASP A C 1
ATOM 651 O O . ASP A 1 82 ? 9.436 24.602 75.576 1.00 23.35 83 ASP A O 1
ATOM 656 N N . ALA A 1 83 ? 8.348 23.023 76.781 1.00 21.43 84 ALA A N 1
ATOM 657 C CA . ALA A 1 83 ? 8.790 23.586 78.048 1.00 22.68 84 ALA A CA 1
ATOM 658 C C . ALA A 1 83 ? 10.300 23.457 78.218 1.00 25.13 84 ALA A C 1
ATOM 659 O O . ALA A 1 83 ? 10.897 24.331 78.860 1.00 25.89 84 ALA A O 1
ATOM 661 N N . LEU A 1 84 ? 10.934 22.406 77.653 1.00 22.39 85 LEU A N 1
ATOM 662 C CA . LEU A 1 84 ? 12.388 22.277 77.726 1.00 22.94 85 LEU A CA 1
ATOM 663 C C . LEU A 1 84 ? 13.057 23.364 76.894 1.00 25.64 85 LEU A C 1
ATOM 664 O O . LEU A 1 84 ? 14.181 23.771 77.210 1.00 26.61 85 LEU A O 1
ATOM 669 N N . ALA A 1 85 ? 12.415 23.801 75.812 1.00 25.36 86 ALA A N 1
ATOM 670 C CA . ALA A 1 85 ? 12.939 24.856 74.943 1.00 26.80 86 ALA A CA 1
ATOM 671 C C . ALA A 1 85 ? 12.660 26.279 75.489 1.00 36.01 86 ALA A C 1
ATOM 672 O O . ALA A 1 85 ? 13.098 27.253 74.864 1.00 40.55 86 ALA A O 1
ATOM 674 N N . GLY A 1 86 ? 11.939 26.378 76.611 1.00 32.34 87 GLY A N 1
ATOM 675 C CA . GLY A 1 86 ? 11.577 27.635 77.274 1.00 33.27 87 GLY A CA 1
ATOM 676 C C . GLY A 1 86 ? 10.196 28.182 76.947 1.00 37.72 87 GLY A C 1
ATOM 677 O O . GLY A 1 86 ? 9.951 29.386 77.125 1.00 40.69 87 GLY A O 1
ATOM 678 N N . SER A 1 87 ? 9.279 27.319 76.482 0.50 29.35 88 SER A N 1
ATOM 679 C CA . SER A 1 87 ? 7.926 27.729 76.092 0.50 29.90 88 SER A CA 1
ATOM 680 C C . SER A 1 87 ? 6.790 26.989 76.830 0.50 35.40 88 SER A C 1
ATOM 681 O O . SER A 1 87 ? 6.463 25.848 76.498 0.50 32.46 88 SER A O 1
ATOM 684 N N . SER A 1 88 ? 6.138 27.677 77.785 1.00 37.37 89 SER A N 1
ATOM 685 C CA . SER A 1 88 ? 5.032 27.125 78.576 1.00 67.50 89 SER A CA 1
ATOM 686 C C . SER A 1 88 ? 4.113 28.222 79.089 1.00 101.61 89 SER A C 1
ATOM 687 O O . SER A 1 88 ? 3.101 28.510 78.458 1.00 68.21 89 SER A O 1
ATOM 690 N N . HIS B 1 3 ? 41.584 -3.397 54.330 0.50 59.27 4 HIS B N 1
ATOM 691 C CA . HIS B 1 3 ? 40.357 -4.179 54.421 0.50 57.09 4 HIS B CA 1
ATOM 692 C C . HIS B 1 3 ? 39.846 -4.256 55.861 0.50 59.43 4 HIS B C 1
ATOM 693 O O . HIS B 1 3 ? 40.614 -4.536 56.783 0.50 59.06 4 HIS B O 1
ATOM 700 N N . HIS B 1 4 ? 38.537 -4.015 56.037 1.00 55.67 5 HIS B N 1
ATOM 701 C CA . HIS B 1 4 ? 37.841 -4.052 57.321 1.00 54.19 5 HIS B CA 1
ATOM 702 C C . HIS B 1 4 ? 36.390 -4.538 57.142 1.00 53.11 5 HIS B C 1
ATOM 703 O O . HIS B 1 4 ? 35.926 -4.670 56.001 1.00 53.70 5 HIS B O 1
ATOM 710 N N . HIS B 1 5 ? 35.691 -4.830 58.263 0.50 43.64 6 HIS B N 1
ATOM 711 C CA . HIS B 1 5 ? 34.312 -5.328 58.241 0.50 40.35 6 HIS B CA 1
ATOM 712 C C . HIS B 1 5 ? 33.253 -4.293 58.661 0.50 41.54 6 HIS B C 1
ATOM 713 O O . HIS B 1 5 ? 32.097 -4.652 58.914 0.50 40.34 6 HIS B O 1
ATOM 720 N N . HIS B 1 6 ? 33.624 -3.001 58.707 0.50 37.35 7 HIS B N 1
ATOM 721 C CA . HIS B 1 6 ? 32.634 -1.971 59.013 0.50 35.51 7 HIS B CA 1
ATOM 722 C C . HIS B 1 6 ? 31.830 -1.723 57.756 0.50 39.87 7 HIS B C 1
ATOM 723 O O . HIS B 1 6 ? 32.385 -1.767 56.649 0.50 38.25 7 HIS B O 1
ATOM 730 N N . HIS B 1 7 ? 30.528 -1.426 57.926 1.00 39.44 8 HIS B N 1
ATOM 731 C CA . HIS B 1 7 ? 29.655 -1.048 56.819 1.00 39.50 8 HIS B CA 1
ATOM 732 C C . HIS B 1 7 ? 30.278 0.247 56.256 1.00 44.07 8 HIS B C 1
ATOM 733 O O . HIS B 1 7 ? 30.770 1.074 57.029 1.00 43.12 8 HIS B O 1
ATOM 735 N N . SER B 1 8 ? 30.354 0.376 54.934 1.00 41.50 9 SER B N 1
ATOM 736 C CA . SER B 1 8 ? 30.984 1.537 54.292 1.00 41.55 9 SER B CA 1
ATOM 737 C C . SER B 1 8 ? 30.192 2.826 54.449 1.00 41.96 9 SER B C 1
ATOM 738 O O . SER B 1 8 ? 28.971 2.769 54.619 1.00 41.60 9 SER B O 1
ATOM 741 N N . TRP B 1 9 ? 30.890 3.984 54.351 1.00 36.75 10 TRP B N 1
ATOM 742 C CA . TRP B 1 9 ? 30.290 5.313 54.253 1.00 35.52 10 TRP B CA 1
ATOM 743 C C . TRP B 1 9 ? 30.066 5.517 52.759 1.00 39.73 10 TRP B C 1
ATOM 744 O O . TRP B 1 9 ? 30.914 5.127 51.937 1.00 41.26 10 TRP B O 1
ATOM 755 N N . ARG B 1 10 ? 28.921 6.079 52.407 1.00 35.61 11 ARG B N 1
ATOM 756 C CA . ARG B 1 10 ? 28.506 6.328 51.032 1.00 36.21 11 ARG B CA 1
ATOM 757 C C . ARG B 1 10 ? 28.803 7.779 50.659 1.00 40.20 11 ARG B C 1
ATOM 758 O O . ARG B 1 10 ? 28.386 8.695 51.375 1.00 37.41 11 ARG B O 1
ATOM 766 N N . GLU B 1 11 ? 29.520 7.987 49.534 1.00 40.26 12 GLU B N 1
ATOM 767 C CA . GLU B 1 11 ? 29.825 9.328 49.051 1.00 41.50 12 GLU B CA 1
ATOM 768 C C . GLU B 1 11 ? 28.739 9.709 48.046 1.00 48.19 12 GLU B C 1
ATOM 769 O O . GLU B 1 11 ? 28.499 8.951 47.101 1.00 47.76 12 GLU B O 1
ATOM 775 N N . GLN B 1 12 ? 28.048 10.848 48.275 1.00 44.80 13 GLN B N 1
ATOM 776 C CA . GLN B 1 12 ? 26.932 11.306 47.429 1.00 45.30 13 GLN B CA 1
ATOM 777 C C . GLN B 1 12 ? 26.748 12.842 47.453 1.00 50.01 13 GLN B C 1
ATOM 778 O O . GLN B 1 12 ? 27.225 13.498 48.383 1.00 47.78 13 GLN B O 1
ATOM 784 N N . GLY B 1 13 ? 26.046 13.379 46.443 1.00 49.05 14 GLY B N 1
ATOM 785 C CA . GLY B 1 13 ? 25.743 14.805 46.313 1.00 49.54 14 GLY B CA 1
ATOM 786 C C . GLY B 1 13 ? 26.767 15.576 45.509 1.00 57.44 14 GLY B C 1
ATOM 787 O O . GLY B 1 13 ? 27.941 15.194 45.514 1.00 57.79 14 GLY B O 1
ATOM 788 N N . LYS B 1 14 ? 26.327 16.668 44.803 1.00 56.06 15 LYS B N 1
ATOM 789 C CA . LYS B 1 14 ? 27.188 17.527 43.965 1.00 58.29 15 LYS B CA 1
ATOM 790 C C . LYS B 1 14 ? 28.362 18.016 44.809 1.00 62.39 15 LYS B C 1
ATOM 791 O O . LYS B 1 14 ? 29.424 17.427 44.610 1.00 64.42 15 LYS B O 1
ATOM 793 N N . PRO B 1 15 ? 28.233 18.904 45.845 1.00 55.90 16 PRO B N 1
ATOM 794 C CA . PRO B 1 15 ? 29.369 19.080 46.770 1.00 54.47 16 PRO B CA 1
ATOM 795 C C . PRO B 1 15 ? 29.299 17.784 47.612 1.00 51.31 16 PRO B C 1
ATOM 796 O O . PRO B 1 15 ? 28.263 17.518 48.238 1.00 47.95 16 PRO B O 1
ATOM 800 N N . PRO B 1 16 ? 30.283 16.870 47.463 1.00 45.94 17 PRO B N 1
ATOM 801 C CA . PRO B 1 16 ? 30.172 15.540 48.089 1.00 43.40 17 PRO B CA 1
ATOM 802 C C . PRO B 1 16 ? 30.021 15.485 49.594 1.00 40.76 17 PRO B C 1
ATOM 803 O O . PRO B 1 16 ? 30.567 16.333 50.305 1.00 39.90 17 PRO B O 1
ATOM 807 N N . MET B 1 17 ? 29.278 14.453 50.056 1.00 35.32 18 MET B N 1
ATOM 808 C CA A MET B 1 17 ? 29.043 14.172 51.479 0.50 32.91 18 MET B CA 1
ATOM 809 C CA B MET B 1 17 ? 29.040 14.193 51.476 0.50 35.26 18 MET B CA 1
ATOM 810 C C . MET B 1 17 ? 29.346 12.719 51.759 1.00 37.50 18 MET B C 1
ATOM 811 O O . MET B 1 17 ? 29.260 11.891 50.854 1.00 38.70 18 MET B O 1
ATOM 820 N N . LEU B 1 18 ? 29.670 12.393 53.012 1.00 33.39 19 LEU B N 1
ATOM 821 C CA . LEU B 1 18 ? 29.883 11.010 53.417 1.00 33.02 19 LEU B CA 1
ATOM 822 C C . LEU B 1 18 ? 28.672 10.705 54.295 1.00 32.45 19 LEU B C 1
ATOM 823 O O . LEU B 1 18 ? 28.386 11.467 55.224 1.00 30.71 19 LEU B O 1
ATOM 828 N N . PHE B 1 19 ? 27.926 9.657 53.969 1.00 28.95 20 PHE B N 1
ATOM 829 C CA . PHE B 1 19 ? 26.751 9.283 54.742 1.00 27.33 20 PHE B CA 1
ATOM 830 C C . PHE B 1 19 ? 26.857 7.857 55.277 1.00 27.96 20 PHE B C 1
ATOM 831 O O . PHE B 1 19 ? 27.309 6.970 54.531 1.00 27.99 20 PHE B O 1
ATOM 839 N N . LYS B 1 20 ? 26.401 7.605 56.525 1.00 24.89 21 LYS B N 1
ATOM 840 C CA . LYS B 1 20 ? 26.366 6.239 57.054 1.00 24.83 21 LYS B CA 1
ATOM 841 C C . LYS B 1 20 ? 25.277 6.150 58.082 1.00 24.12 21 LYS B C 1
ATOM 842 O O . LYS B 1 20 ? 25.112 7.060 58.896 1.00 22.65 21 LYS B O 1
ATOM 848 N N . ARG B 1 21 ? 24.541 5.041 58.065 1.00 24.12 22 ARG B N 1
ATOM 849 C CA . ARG B 1 21 ? 23.514 4.675 59.022 1.00 23.71 22 ARG B CA 1
ATOM 850 C C . ARG B 1 21 ? 24.082 3.640 59.983 1.00 26.37 22 ARG B C 1
ATOM 851 O O . ARG B 1 21 ? 24.383 2.508 59.567 1.00 27.45 22 ARG B O 1
ATOM 859 N N . PHE B 1 22 ? 24.207 3.991 61.255 1.00 22.44 23 PHE B N 1
ATOM 860 C CA . PHE B 1 22 ? 24.660 3.078 62.288 1.00 21.70 23 PHE B CA 1
ATOM 861 C C . PHE B 1 22 ? 23.455 2.463 62.981 1.00 23.83 23 PHE B C 1
ATOM 862 O O . PHE B 1 22 ? 22.492 3.164 63.246 1.00 23.46 23 PHE B O 1
ATOM 870 N N . ALA B 1 23 ? 23.479 1.144 63.209 1.00 23.26 24 ALA B N 1
ATOM 871 C CA . ALA B 1 23 ? 22.390 0.426 63.867 1.00 24.12 24 ALA B CA 1
ATOM 872 C C . ALA B 1 23 ? 22.809 -0.037 65.237 1.00 24.81 24 ALA B C 1
ATOM 873 O O . ALA B 1 23 ? 23.972 -0.412 65.434 1.00 27.70 24 ALA B O 1
ATOM 875 N N . PHE B 1 24 ? 21.849 -0.084 66.167 1.00 24.76 25 PHE B N 1
ATOM 876 C CA . PHE B 1 24 ? 22.074 -0.534 67.551 1.00 26.30 25 PHE B CA 1
ATOM 877 C C . PHE B 1 24 ? 20.955 -1.477 67.984 1.00 30.10 25 PHE B C 1
ATOM 878 O O . PHE B 1 24 ? 19.873 -1.475 67.406 1.00 30.41 25 PHE B O 1
ATOM 886 N N . GLY B 1 25 ? 21.220 -2.265 69.004 1.00 31.31 26 GLY B N 1
ATOM 887 C CA . GLY B 1 25 ? 20.250 -3.243 69.469 1.00 33.24 26 GLY B CA 1
ATOM 888 C C . GLY B 1 25 ? 19.170 -2.726 70.391 1.00 36.95 26 GLY B C 1
ATOM 889 O O . GLY B 1 25 ? 18.185 -3.423 70.629 1.00 40.65 26 GLY B O 1
ATOM 890 N N . SER B 1 26 ? 19.345 -1.530 70.951 1.00 32.73 27 SER B N 1
ATOM 891 C CA . SER B 1 26 ? 18.394 -0.987 71.910 1.00 34.21 27 SER B CA 1
ATOM 892 C C . SER B 1 26 ? 18.567 0.497 72.000 1.00 33.98 27 SER B C 1
ATOM 893 O O . SER B 1 26 ? 19.608 1.023 71.572 1.00 30.53 27 SER B O 1
ATOM 896 N N . TYR B 1 27 ? 17.572 1.173 72.604 1.00 31.66 28 TYR B N 1
ATOM 897 C CA . TYR B 1 27 ? 17.639 2.601 72.869 1.00 30.41 28 TYR B CA 1
ATOM 898 C C . TYR B 1 27 ? 18.912 2.918 73.665 1.00 29.41 28 TYR B C 1
ATOM 899 O O . TYR B 1 27 ? 19.621 3.883 73.344 1.00 26.62 28 TYR B O 1
ATOM 908 N N . ALA B 1 28 ? 19.170 2.157 74.751 1.00 27.11 29 ALA B N 1
ATOM 909 C CA . ALA B 1 28 ? 20.325 2.439 75.602 1.00 26.77 29 ALA B CA 1
ATOM 910 C C . ALA B 1 28 ? 21.643 2.420 74.858 1.00 26.03 29 ALA B C 1
ATOM 911 O O . ALA B 1 28 ? 22.487 3.280 75.114 1.00 25.75 29 ALA B O 1
ATOM 913 N N . GLN B 1 29 ? 21.798 1.514 73.862 1.00 26.59 30 GLN B N 1
ATOM 914 C CA . GLN B 1 29 ? 23.031 1.432 73.074 1.00 25.49 30 GLN B CA 1
ATOM 915 C C . GLN B 1 29 ? 23.081 2.611 72.092 1.00 25.37 30 GLN B C 1
ATOM 916 O O . GLN B 1 29 ? 24.130 3.233 71.941 1.00 23.64 30 GLN B O 1
ATOM 922 N N . THR B 1 30 ? 21.932 2.984 71.505 1.00 23.69 31 THR B N 1
ATOM 923 C CA . THR B 1 30 ? 21.887 4.173 70.641 1.00 22.05 31 THR B CA 1
ATOM 924 C C . THR B 1 30 ? 22.273 5.432 71.425 1.00 22.14 31 THR B C 1
ATOM 925 O O . THR B 1 30 ? 23.107 6.230 70.972 1.00 21.31 31 THR B O 1
ATOM 929 N N . ARG B 1 31 ? 21.668 5.614 72.610 1.00 21.61 32 ARG B N 1
ATOM 930 C CA . ARG B 1 31 ? 21.919 6.754 73.453 1.00 20.91 32 ARG B CA 1
ATOM 931 C C . ARG B 1 31 ? 23.411 6.824 73.871 1.00 21.45 32 ARG B C 1
ATOM 932 O O . ARG B 1 31 ? 24.003 7.907 73.893 1.00 20.22 32 ARG B O 1
ATOM 940 N N . ALA B 1 32 ? 23.999 5.692 74.273 1.00 21.82 33 ALA B N 1
ATOM 941 C CA . ALA B 1 32 ? 25.405 5.682 74.695 1.00 21.74 33 ALA B CA 1
ATOM 942 C C . ALA B 1 32 ? 26.318 6.107 73.525 1.00 21.64 33 ALA B C 1
ATOM 943 O O . ALA B 1 32 ? 27.281 6.875 73.716 1.00 21.48 33 ALA B O 1
ATOM 945 N N . PHE B 1 33 ? 26.016 5.640 72.306 1.00 21.15 34 PHE B N 1
ATOM 946 C CA . PHE B 1 33 ? 26.796 6.048 71.151 1.00 20.23 34 PHE B CA 1
ATOM 947 C C . PHE B 1 33 ? 26.602 7.520 70.860 1.00 20.77 34 PHE B C 1
ATOM 948 O O . PHE B 1 33 ? 27.579 8.216 70.586 1.00 21.02 34 PHE B O 1
ATOM 956 N N . LEU B 1 34 ? 25.354 8.020 70.897 1.00 19.58 35 LEU B N 1
ATOM 957 C CA . LEU B 1 34 ? 25.140 9.456 70.655 1.00 19.41 35 LEU B CA 1
ATOM 958 C C . LEU B 1 34 ? 25.878 10.332 71.668 1.00 19.91 35 LEU B C 1
ATOM 959 O O . LEU B 1 34 ? 26.384 11.401 71.299 1.00 19.02 35 LEU B O 1
ATOM 964 N N . ASP B 1 35 ? 25.981 9.848 72.930 1.00 19.10 36 ASP B N 1
ATOM 965 C CA . ASP B 1 35 ? 26.716 10.597 73.951 1.00 18.27 36 ASP B CA 1
ATOM 966 C C . ASP B 1 35 ? 28.199 10.669 73.572 1.00 19.77 36 ASP B C 1
ATOM 967 O O . ASP B 1 35 ? 28.830 11.714 73.709 1.00 19.70 36 ASP B O 1
ATOM 972 N N . ALA B 1 36 ? 28.773 9.551 73.111 1.00 20.44 37 ALA B N 1
ATOM 973 C CA . ALA B 1 36 ? 30.191 9.517 72.734 1.00 20.65 37 ALA B CA 1
ATOM 974 C C . ALA B 1 36 ? 30.421 10.360 71.450 1.00 21.88 37 ALA B C 1
ATOM 975 O O . ALA B 1 36 ? 31.450 11.016 71.292 1.00 22.26 37 ALA B O 1
ATOM 977 N N . LEU B 1 37 ? 29.437 10.375 70.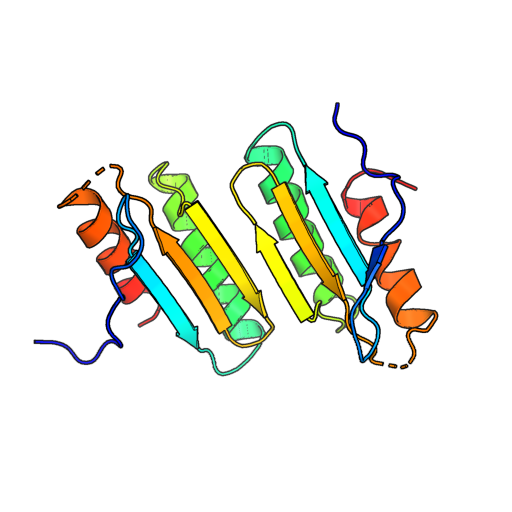533 1.00 20.92 38 LEU B N 1
ATOM 978 C CA . LEU B 1 37 ? 29.559 11.159 69.321 1.00 21.07 38 LEU B CA 1
ATOM 979 C C . LEU B 1 37 ? 29.519 12.658 69.655 1.00 20.81 38 LEU B C 1
ATOM 980 O O . LEU B 1 37 ? 30.290 13.451 69.086 1.00 21.95 38 LEU B O 1
ATOM 985 N N . ALA B 1 38 ? 28.641 13.060 70.596 1.00 20.34 39 ALA B N 1
ATOM 986 C CA . ALA B 1 38 ? 28.580 14.465 71.024 1.00 19.62 39 ALA B CA 1
ATOM 987 C C . ALA B 1 38 ? 29.918 14.839 71.672 1.00 19.92 39 ALA B C 1
ATOM 988 O O . ALA B 1 38 ? 30.500 15.884 71.356 1.00 20.97 39 ALA B O 1
ATOM 990 N N . ALA B 1 39 ? 30.460 13.960 72.534 1.00 19.90 40 ALA B N 1
ATOM 991 C CA . ALA B 1 39 ? 31.746 14.260 73.191 1.00 20.84 40 ALA B CA 1
ATOM 992 C C . ALA B 1 39 ? 32.859 14.436 72.183 1.00 22.44 40 ALA B C 1
ATOM 993 O O . ALA B 1 39 ? 33.729 15.302 72.346 1.00 22.33 40 ALA B O 1
ATOM 995 N N . LEU B 1 40 ? 32.859 13.577 71.143 1.00 23.34 41 LEU B N 1
ATOM 996 C CA . LEU B 1 40 ? 33.846 13.649 70.059 1.00 24.33 41 LEU B CA 1
ATOM 997 C C . LEU B 1 40 ? 33.782 15.003 69.329 1.00 25.77 41 LEU B C 1
ATOM 998 O O . LEU B 1 40 ? 34.831 15.653 69.117 1.00 25.58 41 LEU B O 1
ATOM 1003 N N . SER B 1 41 ? 32.554 15.454 68.984 1.00 23.65 42 SER B N 1
ATOM 1004 C CA . SER B 1 41 ? 32.421 16.757 68.313 1.00 24.18 42 SER B CA 1
ATOM 1005 C C . SER B 1 41 ? 32.811 17.907 69.225 1.00 25.18 42 SER B C 1
ATOM 1006 O O . SER B 1 41 ? 33.358 18.915 68.775 1.00 26.00 42 SER B O 1
ATOM 1009 N N . GLU B 1 42 ? 32.502 17.766 70.545 1.00 22.59 43 GLU B N 1
ATOM 1010 C CA . GLU B 1 42 ? 32.810 18.820 71.493 1.00 22.17 43 GLU B CA 1
ATOM 1011 C C . GLU B 1 42 ? 34.315 18.998 71.675 1.00 27.06 43 GLU B C 1
ATOM 1012 O O . GLU B 1 42 ? 34.798 20.131 71.726 1.00 27.11 43 GLU B O 1
ATOM 1018 N N . GLU B 1 43 ? 35.067 17.883 71.730 1.00 25.76 44 GLU B N 1
ATOM 1019 C CA . GLU B 1 43 ? 36.524 17.881 71.891 1.00 27.80 44 GLU B CA 1
ATOM 1020 C C . GLU B 1 43 ? 37.196 18.440 70.662 1.00 29.35 44 GLU B C 1
ATOM 1021 O O . GLU B 1 43 ? 38.102 19.266 70.777 1.00 31.29 44 GLU B O 1
ATOM 1027 N N . THR B 1 44 ? 36.762 17.990 69.489 1.00 27.64 45 THR B N 1
ATOM 1028 C CA . THR B 1 44 ? 37.413 18.332 68.210 1.00 29.52 45 THR B CA 1
ATOM 1029 C C . THR B 1 44 ? 36.961 19.642 67.588 1.00 32.98 45 THR B C 1
ATOM 1030 O O . THR B 1 44 ? 37.689 20.201 66.768 1.00 33.62 45 THR B O 1
ATOM 1034 N N . GLY B 1 45 ? 35.726 20.038 67.845 1.00 30.20 46 GLY B N 1
ATOM 1035 C CA . GLY B 1 45 ? 35.149 21.204 67.195 1.00 32.55 46 GLY B CA 1
ATOM 1036 C C . GLY B 1 45 ? 34.658 20.830 65.807 1.00 35.64 46 GLY B C 1
ATOM 1037 O O . GLY B 1 45 ? 34.237 21.699 65.043 1.00 35.80 46 GLY B O 1
ATOM 1038 N N . GLN B 1 46 ? 34.711 19.519 65.469 1.00 32.44 47 GLN B N 1
ATOM 1039 C CA . GLN B 1 46 ? 34.249 18.987 64.188 1.00 31.50 47 GLN B CA 1
ATOM 1040 C C . GLN B 1 46 ? 32.858 18.435 64.374 1.00 35.84 47 GLN B C 1
ATOM 1041 O O . GLN B 1 46 ? 32.664 17.510 65.152 1.00 36.38 47 GLN B O 1
ATOM 1047 N N . HIS B 1 47 ? 31.878 19.052 63.715 1.00 33.83 48 HIS B N 1
ATOM 1048 C CA . HIS B 1 47 ? 30.478 18.653 63.852 1.00 34.04 48 HIS B CA 1
ATOM 1049 C C . HIS B 1 47 ? 29.951 18.093 62.514 1.00 37.00 48 HIS B C 1
ATOM 1050 O O . HIS B 1 47 ? 30.052 18.800 61.502 1.00 38.84 48 HIS B O 1
ATOM 1057 N N . PRO B 1 48 ? 29.356 16.854 62.470 1.00 30.19 49 PRO B N 1
ATOM 1058 C CA . PRO B 1 48 ? 28.731 16.390 61.224 1.00 29.05 49 PRO B CA 1
ATOM 1059 C C . PRO B 1 48 ? 27.776 17.462 60.754 1.00 29.15 49 PRO B C 1
ATOM 1060 O O . PRO B 1 48 ? 27.233 18.214 61.583 1.00 31.71 49 PRO B O 1
ATOM 1064 N N . GLN B 1 49 ? 27.493 17.503 59.463 1.00 26.09 50 GLN B N 1
ATOM 1065 C CA . GLN B 1 49 ? 26.531 18.465 58.960 1.00 26.81 50 GLN B CA 1
ATOM 1066 C C . GLN B 1 49 ? 25.136 18.069 59.445 1.00 27.30 50 GLN B C 1
ATOM 1067 O O . GLN B 1 49 ? 24.327 18.945 59.714 1.00 27.03 50 GLN B O 1
ATOM 1073 N N . ASN B 1 50 ? 24.873 16.758 59.585 1.00 22.98 51 ASN B N 1
ATOM 1074 C CA . ASN B 1 50 ? 23.578 16.309 60.055 1.00 21.95 51 ASN B CA 1
ATOM 1075 C C . ASN B 1 50 ? 23.723 15.060 60.841 1.00 21.98 51 ASN B C 1
ATOM 1076 O O . ASN B 1 50 ? 24.501 14.174 60.446 1.00 21.29 51 ASN B O 1
ATOM 1081 N N . ILE B 1 51 ? 22.894 14.943 61.893 1.00 18.65 52 ILE B N 1
ATOM 1082 C CA . ILE B 1 51 ? 22.718 13.710 62.657 1.00 18.56 52 ILE B CA 1
ATOM 1083 C C . ILE B 1 51 ? 21.239 13.526 62.837 1.00 18.57 52 ILE B C 1
ATOM 1084 O O . ILE B 1 51 ? 20.553 14.469 63.244 1.00 19.16 52 ILE B O 1
ATOM 1089 N N . ASN B 1 52 ? 20.705 12.356 62.517 1.00 17.92 53 ASN B N 1
ATOM 1090 C CA . ASN B 1 52 ? 19.294 12.129 62.845 1.00 18.36 53 ASN B CA 1
ATOM 1091 C C . ASN B 1 52 ? 19.166 10.706 63.340 1.00 18.93 53 ASN B C 1
ATOM 1092 O O . ASN B 1 52 ? 19.931 9.824 62.882 1.00 19.97 53 ASN B O 1
ATOM 1097 N N . PHE B 1 53 ? 18.282 10.485 64.309 1.00 18.06 54 PHE B N 1
ATOM 1098 C CA . PHE B 1 53 ? 18.240 9.201 64.967 1.00 17.72 54 PHE B CA 1
ATOM 1099 C C . PHE B 1 53 ? 16.877 8.845 65.477 1.00 19.37 54 PHE B C 1
ATOM 1100 O O . PHE B 1 53 ? 16.003 9.694 65.703 1.00 19.65 54 PHE B O 1
ATOM 1108 N N . GLY B 1 54 ? 16.711 7.534 65.617 1.00 20.05 55 GLY B N 1
ATOM 1109 C CA . GLY B 1 54 ? 15.550 6.908 66.219 1.00 21.36 55 GLY B CA 1
ATOM 1110 C C . GLY B 1 54 ? 15.990 6.038 67.377 1.00 24.23 55 GLY B C 1
ATOM 1111 O O . GLY B 1 54 ? 17.122 6.159 67.850 1.00 24.10 55 GLY B O 1
ATOM 1112 N N . THR B 1 55 ? 15.141 5.140 67.817 1.00 23.54 56 THR B N 1
ATOM 1113 C CA . THR B 1 55 ? 15.508 4.341 68.994 1.00 23.66 56 THR B CA 1
ATOM 1114 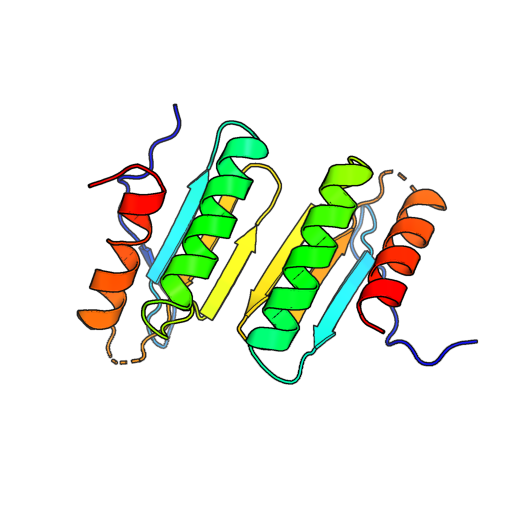C C . THR B 1 55 ? 16.657 3.376 68.708 1.00 24.44 56 THR B C 1
ATOM 1115 O O . THR B 1 55 ? 17.414 3.076 69.618 1.00 24.81 56 THR B O 1
ATOM 1119 N N . THR B 1 56 ? 16.833 2.947 67.448 1.00 21.93 57 THR B N 1
ATOM 1120 C CA . THR B 1 56 ? 17.841 1.920 67.129 1.00 21.86 57 THR B CA 1
ATOM 1121 C C . THR B 1 56 ? 18.768 2.284 65.953 1.00 23.94 57 THR B C 1
ATOM 1122 O O . THR B 1 56 ? 19.411 1.404 65.408 1.00 24.14 57 THR B O 1
ATOM 1126 N N . TYR B 1 57 ? 18.866 3.556 65.576 1.00 21.26 58 TYR B N 1
ATOM 1127 C CA . TYR B 1 57 ? 19.734 3.906 64.470 1.00 20.02 58 TYR B CA 1
ATOM 1128 C C . TYR B 1 57 ? 20.161 5.360 64.615 1.00 20.34 58 TYR B C 1
ATOM 1129 O O . TYR B 1 57 ? 19.461 6.164 65.246 1.00 20.00 58 TYR B O 1
ATOM 1138 N N . VAL B 1 58 ? 21.301 5.664 64.001 1.00 19.22 59 VAL B N 1
ATOM 1139 C CA . VAL B 1 58 ? 21.839 7.023 63.911 1.00 17.78 59 VAL B CA 1
ATOM 1140 C C . VAL B 1 58 ? 22.353 7.204 62.497 1.00 19.96 59 VAL B C 1
ATOM 1141 O O . VAL B 1 58 ? 23.257 6.478 62.074 1.00 20.61 59 VAL B O 1
ATOM 1145 N N . ASN B 1 59 ? 21.824 8.197 61.788 1.00 19.08 60 ASN B N 1
ATOM 1146 C CA . ASN B 1 59 ? 22.245 8.545 60.450 1.00 19.47 60 ASN B CA 1
ATOM 1147 C C . ASN B 1 59 ? 23.166 9.731 60.570 1.00 20.26 60 ASN B C 1
ATOM 1148 O O . ASN B 1 59 ? 22.778 10.749 61.186 1.00 20.66 60 ASN B O 1
ATOM 1153 N N . ILE B 1 60 ? 24.365 9.647 60.027 1.00 21.34 61 ILE B N 1
ATOM 1154 C CA . ILE B 1 60 ? 25.356 10.712 60.132 1.00 20.62 61 ILE B CA 1
ATOM 1155 C C . ILE B 1 60 ? 25.783 11.155 58.739 1.00 23.52 61 ILE B C 1
ATOM 1156 O O . ILE B 1 60 ? 26.075 10.300 57.906 1.00 24.09 61 ILE B O 1
ATOM 1161 N N . THR B 1 61 ? 25.821 12.460 58.491 1.00 22.16 62 THR B N 1
ATOM 1162 C CA . THR B 1 61 ? 26.266 13.040 57.219 1.00 22.96 62 THR B CA 1
ATOM 1163 C C . THR B 1 61 ? 27.403 14.010 57.496 1.00 25.05 62 THR B C 1
ATOM 1164 O O . THR B 1 61 ? 27.277 14.900 58.351 1.00 24.47 62 THR B O 1
ATOM 1168 N N . LEU B 1 62 ? 28.535 13.798 56.832 1.00 25.88 63 LEU B N 1
ATOM 1169 C CA . LEU B 1 62 ? 29.709 14.648 56.968 1.00 27.61 63 LEU B CA 1
ATOM 1170 C C . LEU B 1 62 ? 29.850 15.418 55.675 1.00 34.82 63 LEU B C 1
ATOM 1171 O O . LEU B 1 62 ? 29.788 14.806 54.625 1.00 33.73 63 LEU B O 1
ATOM 1176 N N . ASP B 1 63 ? 30.011 16.738 55.754 1.00 35.95 64 ASP B N 1
ATOM 1177 C CA . ASP B 1 63 ? 30.158 17.601 54.584 1.00 38.34 64 ASP B CA 1
ATOM 1178 C C . ASP B 1 63 ? 31.614 17.809 54.259 1.00 44.92 64 ASP B C 1
ATOM 1179 O O . ASP B 1 63 ? 32.447 17.784 55.164 1.00 42.65 64 ASP B O 1
ATOM 1184 N N . ALA B 1 64 ? 31.918 18.046 52.972 1.00 46.11 65 ALA B N 1
ATOM 1185 C CA . ALA B 1 64 ? 33.283 18.313 52.511 1.00 49.24 65 ALA B CA 1
ATOM 1186 C C . ALA B 1 64 ? 33.769 19.622 53.137 1.00 56.81 65 ALA B C 1
ATOM 1187 O O . ALA B 1 64 ? 33.080 20.641 53.038 1.00 58.03 65 ALA B O 1
ATOM 1189 N N . ALA B 1 65 ? 34.915 19.565 53.845 1.00 54.65 66 ALA B N 1
ATOM 1190 C CA . ALA B 1 65 ? 35.540 20.692 54.544 1.00 84.56 66 ALA B CA 1
ATOM 1191 C C . ALA B 1 65 ? 35.945 21.809 53.590 1.00 103.13 66 ALA B C 1
ATOM 1192 O O . ALA B 1 65 ? 35.249 22.816 53.508 1.00 59.00 66 ALA B O 1
ATOM 1194 N N . GLY B 1 71 ? 37.967 14.892 51.570 1.00 57.93 72 GLY B N 1
ATOM 1195 C CA . GLY B 1 71 ? 39.246 15.279 52.153 1.00 59.18 72 GLY B CA 1
ATOM 1196 C C . GLY B 1 71 ? 39.724 14.354 53.254 1.00 60.80 72 GLY B C 1
ATOM 1197 O O . GLY B 1 71 ? 38.925 13.625 53.851 1.00 57.98 72 GLY B O 1
ATOM 1198 N N . GLU B 1 72 ? 41.042 14.394 53.532 1.00 58.01 73 GLU B N 1
ATOM 1199 C CA . GLU B 1 72 ? 41.724 13.583 54.539 1.00 57.79 73 GLU B CA 1
ATOM 1200 C C . GLU B 1 72 ? 41.088 13.698 55.926 1.00 58.36 73 GLU B C 1
ATOM 1201 O O . GLU B 1 72 ? 40.838 12.671 56.564 1.00 55.75 73 GLU B O 1
ATOM 1207 N N . ALA B 1 73 ? 40.783 14.942 56.362 1.00 54.48 74 ALA B N 1
ATOM 1208 C CA . ALA B 1 73 ? 40.182 15.253 57.658 1.00 52.76 74 ALA B CA 1
ATOM 1209 C C . ALA B 1 73 ? 38.773 14.648 57.853 1.00 52.95 74 ALA B C 1
ATOM 1210 O O . ALA B 1 73 ? 38.469 14.176 58.947 1.00 50.79 74 ALA B O 1
ATOM 1212 N N . GLU B 1 74 ? 37.931 14.657 56.795 1.00 48.81 75 GLU B N 1
ATOM 1213 C CA . GLU B 1 74 ? 36.571 14.097 56.812 1.00 45.81 75 GLU B CA 1
ATOM 1214 C C . GLU B 1 74 ? 36.641 12.573 56.986 1.00 47.49 75 GLU B C 1
ATOM 1215 O O . GLU B 1 74 ? 35.895 12.017 57.794 1.00 43.87 75 GLU B O 1
ATOM 1221 N N . ARG B 1 75 ? 37.573 11.914 56.256 1.00 45.91 76 ARG B N 1
ATOM 1222 C CA . ARG B 1 75 ? 37.807 10.469 56.320 1.00 45.42 76 ARG B CA 1
ATOM 1223 C C . ARG B 1 75 ? 38.320 10.057 57.698 1.00 47.93 76 ARG B C 1
ATOM 1224 O O . ARG B 1 75 ? 37.903 9.017 58.207 1.00 45.09 76 ARG B O 1
ATOM 1232 N N . ALA B 1 76 ? 39.194 10.882 58.309 1.00 45.56 77 ALA B N 1
ATOM 1233 C CA . ALA B 1 76 ? 39.743 10.615 59.639 1.00 45.59 77 ALA B CA 1
ATOM 1234 C C . ALA B 1 76 ? 38.665 10.768 60.695 1.00 45.20 77 ALA B C 1
ATOM 1235 O O . ALA B 1 76 ? 38.659 10.009 61.666 1.00 41.69 77 ALA B O 1
ATOM 1237 N N . PHE B 1 77 ? 37.730 11.728 60.509 1.00 40.64 78 PHE B N 1
ATOM 1238 C CA . PHE B 1 77 ? 36.639 11.904 61.466 1.00 37.62 78 PHE B CA 1
ATOM 1239 C C . PHE B 1 77 ? 35.692 10.698 61.354 1.00 37.40 78 PHE B C 1
ATOM 1240 O O . PHE B 1 77 ? 35.310 10.142 62.384 1.00 35.56 78 PHE B O 1
ATOM 1248 N N . ALA B 1 78 ? 35.382 10.250 60.106 1.00 33.70 79 ALA B N 1
ATOM 1249 C CA . ALA B 1 78 ? 34.532 9.074 59.845 1.00 33.03 79 ALA B CA 1
ATOM 1250 C C . ALA B 1 78 ? 35.163 7.825 60.508 1.00 36.94 79 ALA B C 1
ATOM 1251 O O . ALA B 1 78 ? 34.436 7.048 61.128 1.00 33.98 79 ALA B O 1
ATOM 1253 N N . ALA B 1 79 ? 36.517 7.673 60.428 1.00 36.46 80 ALA B N 1
ATOM 1254 C CA . ALA B 1 79 ? 37.240 6.596 61.118 1.00 36.88 80 ALA B CA 1
ATOM 1255 C C . ALA B 1 79 ? 37.125 6.675 62.663 1.00 38.83 80 ALA B C 1
ATOM 1256 O O . ALA B 1 79 ? 36.929 5.640 63.291 1.00 38.91 80 ALA B O 1
ATOM 1258 N N . ARG B 1 80 ? 37.187 7.881 63.266 1.00 34.34 81 ARG B N 1
ATOM 1259 C CA . ARG B 1 80 ? 36.972 8.065 64.718 1.00 33.47 81 ARG B CA 1
ATOM 1260 C C . ARG B 1 80 ? 35.533 7.666 65.118 1.00 36.24 81 ARG B C 1
ATOM 1261 O O . ARG B 1 80 ? 35.327 7.115 66.201 1.00 35.94 81 ARG B O 1
ATOM 1269 N N . VAL B 1 81 ? 34.541 7.943 64.245 1.00 32.04 82 VAL B N 1
ATOM 1270 C CA . VAL B 1 81 ? 33.134 7.577 64.487 1.00 28.86 82 VAL B CA 1
ATOM 1271 C C . VAL B 1 81 ? 33.001 6.053 64.362 1.00 31.70 82 VAL B C 1
ATOM 1272 O O . VAL B 1 81 ? 32.351 5.421 65.200 1.00 30.01 82 VAL B O 1
ATOM 1276 N N . ASP B 1 82 ? 33.612 5.450 63.316 1.00 30.81 83 ASP B N 1
ATOM 1277 C CA . ASP B 1 82 ? 33.559 3.994 63.167 1.00 31.60 83 ASP B CA 1
ATOM 1278 C C . ASP B 1 82 ? 34.151 3.284 64.389 1.00 36.40 83 ASP B C 1
ATOM 1279 O O . ASP B 1 82 ? 33.561 2.309 64.864 1.00 35.44 83 ASP B O 1
ATOM 1284 N N . ALA B 1 83 ? 35.264 3.817 64.933 1.00 35.30 84 ALA B N 1
ATOM 1285 C CA . ALA B 1 83 ? 35.935 3.260 66.113 1.00 38.04 84 ALA B CA 1
ATOM 1286 C C . ALA B 1 83 ? 35.011 3.349 67.314 1.00 38.37 84 ALA B C 1
ATOM 1287 O O . ALA B 1 83 ? 35.007 2.429 68.132 1.00 39.83 84 ALA B O 1
ATOM 1289 N N . LEU B 1 84 ? 34.190 4.420 67.402 1.00 33.53 85 LEU B N 1
ATOM 1290 C CA . LEU B 1 84 ? 33.258 4.557 68.516 1.00 32.86 85 LEU B CA 1
ATOM 1291 C C . LEU B 1 84 ? 32.130 3.545 68.418 1.00 36.97 85 LEU B C 1
ATOM 1292 O O . LEU B 1 84 ? 31.584 3.150 69.436 1.00 36.84 85 LEU B O 1
ATOM 1297 N N . ALA B 1 85 ? 31.692 3.215 67.193 1.00 35.38 86 ALA B N 1
ATOM 1298 C CA . ALA B 1 85 ? 30.574 2.293 67.025 1.00 37.08 86 ALA B CA 1
ATOM 1299 C C . 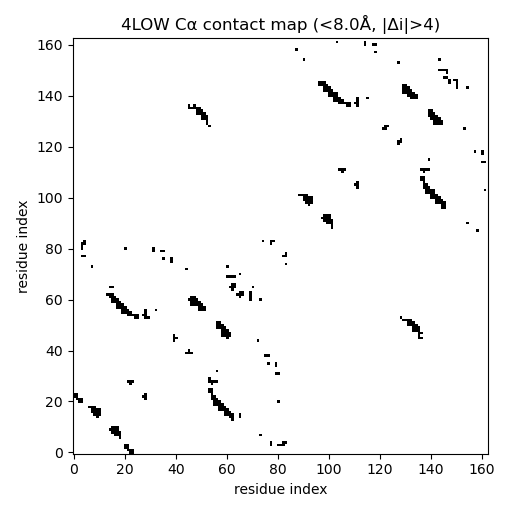ALA B 1 85 ? 30.980 0.875 67.359 1.00 45.41 86 ALA B C 1
ATOM 1300 O O . ALA B 1 85 ? 30.125 0.084 67.745 1.00 47.83 86 ALA B O 1
ATOM 1302 N N . GLY B 1 86 ? 32.269 0.580 67.217 1.00 43.32 87 GLY B N 1
ATOM 1303 C CA . GLY B 1 86 ? 32.839 -0.735 67.489 1.00 75.22 87 GLY B CA 1
ATOM 1304 C C . GLY B 1 86 ? 34.288 -0.863 67.066 1.00 117.63 87 GLY B C 1
ATOM 1305 O O . GLY B 1 86 ? 34.917 -1.902 67.282 1.00 86.95 87 GLY B O 1
#

Organism: Thiomonas intermedia (strain K12) (NCBI:txid75379)

Sequence (163 aa):
HHHHHHHSWREQGKPPMMLFKRFAFGSYAQTRAFLDALAALSEEETGQHPQNINFGTTYVNITLDAATLGEAERAFAARRVDALAGSSHHHHHSWREQGKPPMMLFKRFAFGSYAQTRAFLDALAALSEETGQHPQNINFGTTYVNITLDAAGEAERAFAARVDALAG

Secondary structure (DSSP, 8-state):
-----SPPEEETTTTEEEEEEE-SSHHHHHHHHHHHHHHHHHHT---SEEEE-SSEEEEEEE-----HHHHHHHHHHHHHTT--/---SPPPEEETTTTEEEEEEE-SSHHHHHHHHHHHHHHHHHH----SEEEE-SSEEEEEEE---HHHHHHHHHHHHHH-

Radius of gyration: 16.46 Å; Cα contacts (8 Å, |Δi|>4): 261; chains: 2; bounding box: 46×40×38 Å